Protein AF-A0A8T3RP40-F1 (afdb_monomer)

Solvent-accessible surface area (backbone atoms only — not comparable to full-atom values): 5300 Å² total; per-residue (Å²): 133,87,80,91,82,85,80,81,88,80,79,87,80,80,85,67,82,77,74,79,83,68,92,70,82,66,75,72,71,86,75,69,59,72,42,54,15,77,73,82,61,48,78,40,46,52,88,76,33,47,74,44,82,55,101,88,50,80,42,3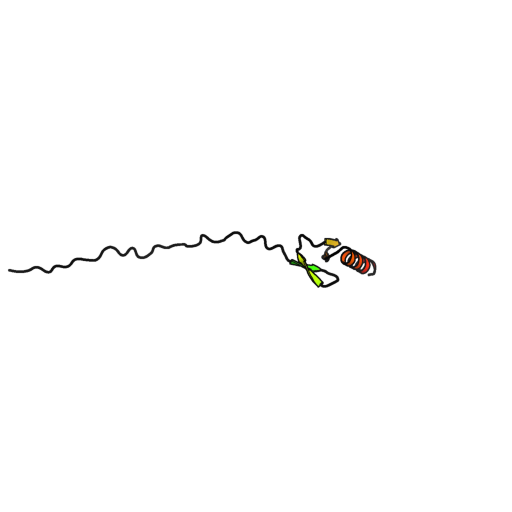6,17,82,44,72,70,44,42,54,50,52,54,53,59,63,76,73,112

pLDDT: mean 72.46, std 15.09, range [44.81, 92.25]

Sequence (77 aa):
MDGRRQGADTAPDEKGSSQVDVRQKQGRPAETPKVSCGVCNRELDELEAMKSEAQDEVTFFCDLECFGKGEHARSSR

Mean predicted aligned error: 16.07 Å

Radius of gyration: 33.3 Å; Cα contacts (8 Å, |Δi|>4): 69; chains: 1; bounding box: 85×30×81 Å

Nearest PDB structures (foldseek):
  4v8p-assembly2_CT  TM=8.292E-01  e=1.270E-01  Tetrahymena thermophila
  7oyd-assembly1_W  TM=8.553E-01  e=4.206E-01  Oryctolagus cuniculus
  1zbd-assembly1_B  TM=6.587E-01  e=6.699E-01  Rattus norvegicus
  5opt-assembly1_T  TM=5.349E-01  e=1.219E+00  Trypanosoma cruzi strain CL Brener
  2zet-assembly2_D  TM=4.977E-01  e=4.312E+00  Mus musculus

Secondary structure (DSSP, 8-state):
-------------------------------PPEEE-TTT--EEETTTSEEEEETTEEEEESSHHHHHHHHHHHHT-

Structure (mmCIF, N/CA/C/O backbone):
data_AF-A0A8T3RP40-F1
#
_entry.id   AF-A0A8T3RP40-F1
#
loop_
_atom_site.group_PDB
_atom_site.id
_atom_site.type_symbol
_atom_site.label_atom_id
_atom_site.label_alt_id
_atom_site.label_comp_id
_atom_site.label_asym_id
_atom_site.label_entity_id
_atom_site.label_seq_id
_atom_site.pdbx_PDB_ins_code
_atom_site.Cartn_x
_atom_site.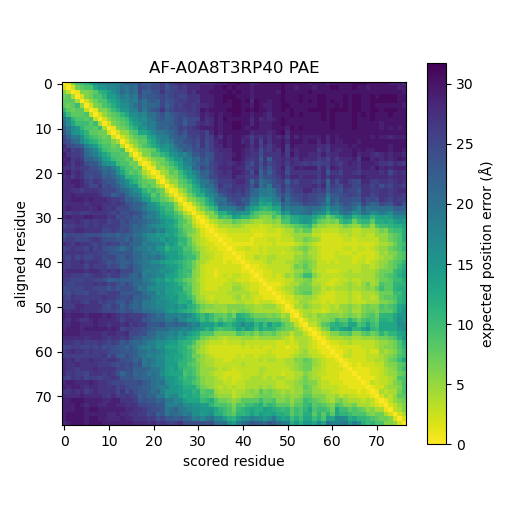Cartn_y
_atom_site.Cartn_z
_atom_site.occupancy
_atom_site.B_iso_or_equiv
_atom_site.auth_seq_id
_atom_site.auth_comp_id
_atom_site.auth_asym_id
_atom_site.auth_atom_id
_atom_site.pdbx_PDB_model_num
ATOM 1 N N .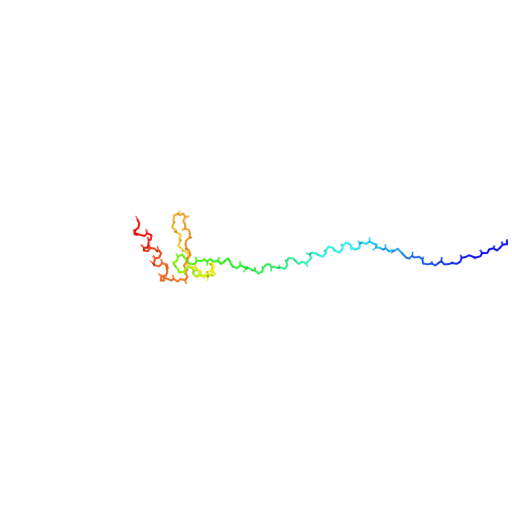 MET A 1 1 ? -73.523 -16.874 57.004 1.00 44.81 1 MET A N 1
ATOM 2 C CA . MET A 1 1 ? -72.612 -17.863 57.600 1.00 44.81 1 MET A CA 1
ATOM 3 C C . MET A 1 1 ? -71.505 -18.089 56.594 1.00 44.81 1 MET A C 1
ATOM 5 O O . MET A 1 1 ? -71.815 -18.536 55.502 1.00 44.81 1 MET A O 1
ATOM 9 N N . ASP A 1 2 ? -70.318 -17.587 56.946 1.00 47.62 2 ASP A N 1
ATOM 10 C CA . ASP A 1 2 ? -68.975 -18.125 56.665 1.00 47.62 2 ASP A CA 1
ATOM 11 C C . ASP A 1 2 ? -68.605 -18.455 55.196 1.00 47.62 2 ASP A C 1
ATOM 13 O O . ASP A 1 2 ? -69.301 -19.169 54.499 1.00 47.62 2 ASP A O 1
ATOM 17 N N . GLY A 1 3 ? -67.477 -18.019 54.639 1.00 51.44 3 GLY A N 1
ATOM 18 C CA . GLY A 1 3 ? -66.274 -17.542 55.289 1.00 51.44 3 GLY A CA 1
ATOM 19 C C . GLY A 1 3 ? -65.199 -17.090 54.297 1.00 51.44 3 GLY A C 1
ATOM 20 O O . GLY A 1 3 ? -65.323 -17.200 53.079 1.00 51.44 3 GLY A O 1
ATOM 21 N N . ARG A 1 4 ? -64.134 -16.551 54.896 1.00 58.78 4 ARG A N 1
ATOM 22 C CA . ARG A 1 4 ? -62.857 -16.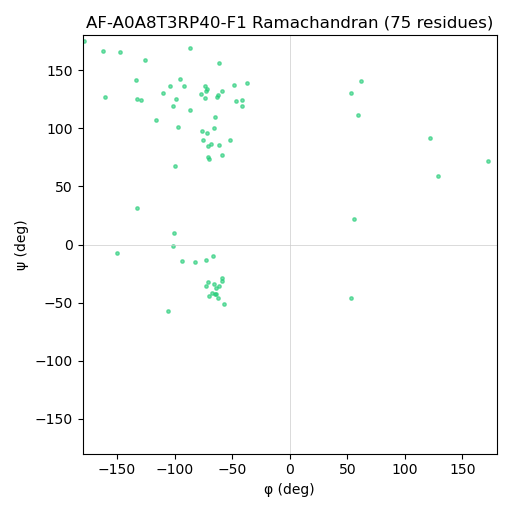142 54.300 1.00 58.78 4 ARG A CA 1
ATOM 23 C C . ARG A 1 4 ? -62.369 -17.076 53.192 1.00 58.78 4 ARG A C 1
ATOM 25 O O . ARG A 1 4 ? -62.208 -18.272 53.421 1.00 58.78 4 ARG A O 1
ATOM 32 N N . ARG A 1 5 ? -61.835 -16.473 52.129 1.00 59.03 5 ARG A N 1
ATOM 33 C CA . ARG A 1 5 ? -60.624 -16.996 51.493 1.00 59.03 5 ARG A CA 1
ATOM 34 C C . ARG A 1 5 ? -59.632 -15.857 51.252 1.00 59.03 5 ARG A C 1
ATOM 36 O O . ARG A 1 5 ? -59.989 -14.803 50.745 1.00 59.03 5 ARG A O 1
ATOM 43 N N . GLN A 1 6 ? -58.435 -16.078 51.781 1.00 58.41 6 GLN A N 1
ATOM 44 C CA . GLN A 1 6 ? -57.264 -15.203 51.791 1.00 58.41 6 GLN A CA 1
ATOM 45 C C . GLN A 1 6 ? -56.435 -15.406 50.513 1.00 58.41 6 GLN A C 1
ATOM 47 O O . GLN A 1 6 ? -56.625 -16.408 49.823 1.00 58.41 6 GLN A O 1
ATOM 52 N N . GLY A 1 7 ? -55.468 -14.512 50.297 1.00 49.09 7 GLY A N 1
ATOM 53 C CA . GLY A 1 7 ? -54.397 -14.607 49.295 1.00 49.09 7 GLY A CA 1
ATOM 54 C C . GLY A 1 7 ? -54.465 -13.393 48.372 1.00 49.09 7 GLY A C 1
ATOM 55 O O . GLY A 1 7 ? -55.385 -13.319 47.570 1.00 49.09 7 GLY A O 1
ATOM 56 N N . ALA A 1 8 ? -53.759 -12.289 48.633 1.00 53.16 8 ALA A N 1
ATOM 57 C CA . ALA A 1 8 ? -52.304 -12.107 48.537 1.00 53.16 8 ALA A CA 1
ATOM 58 C C . ALA A 1 8 ? -51.785 -12.314 47.103 1.00 53.16 8 ALA A C 1
ATOM 60 O O . ALA A 1 8 ? -52.267 -13.191 46.401 1.00 53.16 8 ALA A O 1
ATOM 61 N N . ASP A 1 9 ? -50.826 -11.457 46.730 1.00 49.50 9 ASP A N 1
ATOM 62 C CA . ASP A 1 9 ? -49.957 -11.529 45.549 1.00 49.50 9 ASP A CA 1
ATOM 63 C C . ASP A 1 9 ? -50.670 -11.538 44.180 1.00 49.50 9 ASP A C 1
ATOM 65 O O . ASP A 1 9 ? -51.327 -12.472 43.753 1.00 49.50 9 ASP A O 1
ATOM 69 N N . THR A 1 10 ? -50.547 -10.487 43.375 1.00 56.94 10 THR A N 1
ATOM 70 C CA . THR A 1 10 ? -49.356 -10.340 42.532 1.00 56.94 10 THR A CA 1
ATOM 71 C C . THR A 1 10 ? -49.215 -8.877 42.103 1.00 56.94 10 THR A C 1
ATOM 73 O O . THR A 1 10 ? -50.156 -8.263 41.600 1.00 56.94 10 THR A O 1
ATOM 76 N N . ALA A 1 11 ? -48.032 -8.319 42.359 1.00 59.97 11 ALA A N 1
ATOM 77 C CA . ALA A 1 11 ? -47.588 -7.000 41.925 1.00 59.97 11 ALA A CA 1
ATOM 78 C C . ALA A 1 11 ? -47.547 -6.893 40.383 1.00 59.97 11 ALA A C 1
ATOM 80 O O . ALA A 1 11 ? -47.431 -7.919 39.711 1.00 59.97 11 ALA A O 1
ATOM 81 N N . PRO A 1 12 ? -47.635 -5.677 39.811 1.00 55.56 12 PRO A N 1
ATOM 82 C CA . PRO A 1 12 ? -47.591 -5.478 38.366 1.00 55.56 12 PRO A CA 1
ATOM 83 C C . PRO A 1 12 ? -46.221 -5.898 37.825 1.00 55.56 12 PRO A C 1
ATOM 85 O O . PRO A 1 12 ? -45.221 -5.232 38.085 1.00 55.56 12 PRO A O 1
ATOM 88 N N . ASP A 1 13 ? -46.168 -7.002 37.079 1.00 55.25 13 ASP A N 1
ATOM 89 C CA . ASP A 1 13 ? -44.982 -7.329 36.293 1.00 55.25 13 ASP A CA 1
ATOM 90 C C . ASP A 1 13 ? -44.939 -6.354 35.113 1.00 55.25 13 ASP A C 1
ATOM 92 O O . ASP A 1 13 ? -45.648 -6.504 34.113 1.00 55.25 13 ASP A O 1
ATOM 96 N N . GLU A 1 14 ? -44.162 -5.286 35.301 1.00 61.88 14 GLU A N 1
ATOM 97 C CA . GLU A 1 14 ? -43.724 -4.337 34.284 1.00 61.88 14 GLU A CA 1
ATOM 98 C C . GLU A 1 14 ? -42.944 -5.079 33.195 1.00 61.88 14 GLU A C 1
ATOM 100 O O . GLU A 1 14 ? -41.712 -5.074 33.114 1.00 61.88 14 GLU A O 1
ATOM 105 N N . LYS A 1 15 ? -43.692 -5.760 32.328 1.00 59.84 15 LYS A N 1
ATOM 106 C CA . LYS A 1 15 ? -43.143 -6.457 31.183 1.00 59.84 15 LYS A CA 1
ATOM 107 C C . LYS A 1 15 ? -42.785 -5.439 30.114 1.00 59.84 15 LYS A C 1
ATOM 109 O O . LYS A 1 15 ? -43.606 -5.055 29.284 1.00 59.84 15 LYS A O 1
ATOM 114 N N . GLY A 1 16 ? -41.510 -5.089 30.091 1.00 50.97 16 GLY A N 1
ATOM 115 C CA . GLY A 1 16 ? -40.886 -4.524 28.905 1.00 50.97 16 GLY A CA 1
ATOM 116 C C . GLY A 1 16 ? -40.143 -3.240 29.179 1.00 50.97 16 GLY A C 1
ATOM 117 O O . GLY A 1 16 ? -40.391 -2.232 28.524 1.00 50.97 16 GLY A O 1
ATOM 118 N N . SER A 1 17 ? -39.157 -3.314 30.072 1.00 57.16 17 SER A N 1
ATOM 119 C CA . SER A 1 17 ? -37.927 -2.551 29.898 1.00 57.16 17 SER A CA 1
ATOM 120 C C . SER A 1 17 ? -37.402 -2.857 28.491 1.00 57.16 17 SER A C 1
ATOM 122 O O . SER A 1 17 ? -36.714 -3.851 28.260 1.00 57.16 17 SER A O 1
ATOM 124 N N . SER A 1 18 ? -37.831 -2.053 27.514 1.00 57.94 18 SER A N 1
ATOM 125 C CA . SER A 1 18 ? -37.240 -1.995 26.185 1.00 57.94 18 SER A CA 1
ATOM 126 C C . SER A 1 18 ? -35.887 -1.330 26.381 1.00 57.94 18 SER A C 1
ATOM 128 O O . SER A 1 18 ? -35.705 -0.129 26.181 1.00 57.94 18 SER A O 1
ATOM 130 N N . GLN A 1 19 ? -34.962 -2.114 26.928 1.00 60.59 19 GLN A N 1
ATOM 131 C CA . GLN A 1 19 ? -33.570 -1.762 27.067 1.00 60.59 19 GLN A CA 1
ATOM 132 C C . GLN A 1 19 ? -33.031 -1.732 25.641 1.00 60.59 19 GLN A C 1
ATOM 134 O O . GLN A 1 19 ? -32.579 -2.734 25.091 1.00 60.59 19 GLN A O 1
ATOM 139 N N . VAL A 1 20 ? -33.180 -0.576 24.998 1.00 63.62 20 VAL A N 1
ATOM 140 C CA . VAL A 1 20 ? -32.490 -0.250 23.756 1.00 63.62 20 VAL A CA 1
ATOM 141 C C . VAL A 1 20 ? -31.020 -0.054 24.106 1.00 63.62 20 VAL A C 1
ATOM 143 O O . VAL A 1 20 ? -30.498 1.055 24.196 1.00 63.62 20 VAL A O 1
ATOM 146 N N . ASP A 1 21 ? -30.349 -1.170 24.371 1.00 62.25 21 ASP A N 1
ATOM 147 C CA . ASP A 1 21 ? -28.907 -1.225 24.504 1.00 62.25 21 ASP A CA 1
ATOM 148 C C . ASP A 1 21 ? -28.312 -1.036 23.105 1.00 62.25 21 ASP A C 1
ATOM 150 O O . ASP A 1 21 ? -28.092 -1.967 22.335 1.00 62.25 21 ASP A O 1
ATOM 154 N N . VAL A 1 22 ? -28.155 0.227 22.710 1.00 59.88 22 VAL A N 1
ATOM 155 C CA . VAL A 1 22 ? -27.307 0.596 21.573 1.00 59.88 22 VAL A CA 1
ATOM 156 C C . VAL A 1 22 ? -26.394 1.767 21.927 1.00 59.88 22 VAL A C 1
ATOM 158 O O . VAL A 1 22 ? -25.956 2.541 21.079 1.00 59.88 22 VAL A O 1
ATOM 161 N N . ARG A 1 23 ? -25.988 1.869 23.198 1.00 65.81 23 ARG A N 1
ATOM 162 C CA . ARG A 1 23 ? -24.676 2.461 23.478 1.00 65.81 23 ARG A CA 1
ATOM 163 C C . ARG A 1 23 ? -23.650 1.404 23.111 1.00 65.81 23 ARG A C 1
ATOM 165 O O . ARG A 1 23 ? -23.314 0.590 23.952 1.00 65.81 23 ARG A O 1
ATOM 172 N N . GLN A 1 24 ? -23.207 1.413 21.855 1.00 59.12 24 GLN A N 1
ATOM 173 C CA . GLN A 1 24 ? -21.873 0.988 21.407 1.00 59.12 24 GLN A CA 1
ATOM 174 C C . GLN A 1 24 ? -21.828 0.962 19.876 1.00 59.12 24 GLN A C 1
ATOM 176 O O . GLN A 1 24 ? -21.720 -0.078 19.239 1.00 59.12 24 GLN A O 1
ATOM 181 N N . LYS A 1 25 ? -21.817 2.140 19.254 1.00 60.72 25 LYS A N 1
ATOM 182 C CA . LYS A 1 25 ? -20.900 2.311 18.120 1.00 60.72 25 LYS A CA 1
ATOM 183 C C . LYS A 1 25 ? -19.698 3.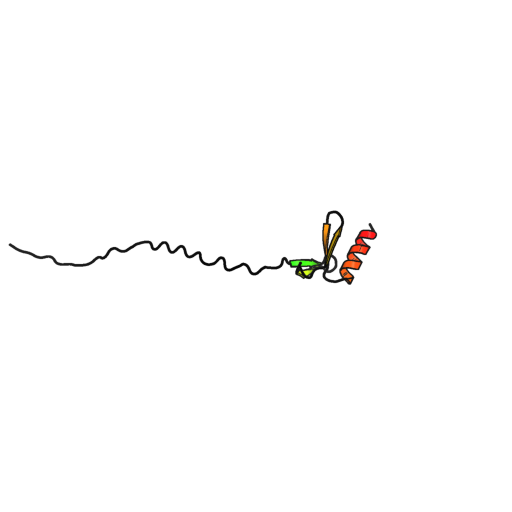053 18.662 1.00 60.72 25 LYS A C 1
ATOM 185 O O . LYS A 1 25 ? -19.501 4.241 18.438 1.00 60.72 25 LYS A O 1
ATOM 190 N N . GLN A 1 26 ? -18.998 2.317 19.526 1.00 56.53 26 GLN A N 1
ATOM 191 C CA . GLN A 1 26 ? -17.636 2.584 19.942 1.00 56.53 26 GLN A CA 1
ATOM 192 C C . GLN A 1 26 ? -16.886 3.002 18.682 1.00 56.53 26 GLN A C 1
ATOM 194 O O . GLN A 1 26 ? -17.009 2.324 17.658 1.00 56.53 26 GLN A O 1
ATOM 199 N N . GLY A 1 27 ? -16.273 4.187 18.747 1.00 53.09 27 GLY A N 1
ATOM 200 C CA . GLY A 1 27 ? -15.608 4.820 17.622 1.00 53.09 27 GLY A CA 1
ATOM 201 C C . GLY A 1 27 ? -14.838 3.764 16.861 1.00 53.09 27 GLY A C 1
ATOM 202 O O . GLY A 1 27 ? -14.001 3.076 17.446 1.00 53.09 27 GLY A O 1
ATOM 203 N N . ARG A 1 28 ? -15.198 3.591 15.584 1.00 60.88 28 ARG A N 1
ATOM 204 C CA . ARG A 1 28 ? -14.386 2.801 14.670 1.00 60.88 28 ARG A CA 1
ATOM 205 C C . ARG A 1 28 ? -12.960 3.294 14.915 1.00 60.88 28 ARG A C 1
ATOM 207 O O . ARG A 1 28 ? -12.766 4.515 14.825 1.00 60.88 28 ARG A O 1
ATOM 214 N N . PRO A 1 29 ? -11.990 2.432 15.276 1.00 61.91 29 PRO A N 1
ATOM 215 C CA . PRO A 1 29 ? -10.611 2.843 15.086 1.00 61.91 29 PRO A CA 1
ATOM 216 C C . PRO A 1 29 ? -10.555 3.379 13.656 1.00 61.91 29 PRO A C 1
ATOM 218 O O . PRO A 1 29 ? -11.256 2.852 12.786 1.00 61.91 29 PRO A O 1
ATOM 221 N N . ALA A 1 30 ? -9.869 4.496 13.434 1.00 66.31 30 ALA A N 1
ATOM 222 C CA . ALA A 1 30 ? -9.629 4.958 12.079 1.00 66.31 30 ALA A CA 1
ATOM 223 C C . ALA A 1 30 ? -8.807 3.853 11.406 1.00 66.31 30 ALA A C 1
ATOM 225 O O . ALA A 1 30 ? -7.588 3.836 11.514 1.00 66.31 30 ALA A O 1
ATOM 226 N N . GLU A 1 31 ? -9.490 2.845 10.862 1.00 73.00 31 GLU A N 1
ATOM 227 C CA . GLU A 1 31 ? -8.905 1.779 10.080 1.00 73.00 31 GLU A CA 1
ATOM 228 C C . GLU A 1 31 ? -8.397 2.498 8.853 1.00 73.00 31 GLU A C 1
ATOM 230 O O . GLU A 1 31 ? -9.164 2.935 7.991 1.00 73.00 31 GLU A O 1
ATOM 235 N N . THR A 1 32 ? -7.103 2.750 8.871 1.00 77.81 32 THR A N 1
ATOM 236 C CA . THR A 1 32 ? -6.421 3.370 7.768 1.00 77.81 32 THR A CA 1
ATOM 237 C C . THR A 1 32 ? -6.547 2.419 6.582 1.00 77.81 32 THR A C 1
ATOM 239 O O . THR A 1 32 ? -6.315 1.210 6.724 1.00 77.81 32 THR A O 1
ATOM 242 N N . PRO A 1 33 ? -7.032 2.905 5.427 1.00 86.19 33 PRO A N 1
ATOM 243 C CA . PRO A 1 33 ? -7.187 2.044 4.273 1.00 86.19 33 PRO A CA 1
ATOM 244 C C . PRO A 1 33 ? -5.819 1.460 3.927 1.00 86.19 33 PRO A C 1
ATOM 246 O O . PRO A 1 33 ? -4.812 2.166 3.886 1.00 86.19 33 PRO A O 1
ATOM 249 N N . LYS A 1 34 ? -5.781 0.146 3.726 1.00 90.75 34 LYS A N 1
ATOM 250 C CA . LYS A 1 34 ? -4.578 -0.536 3.269 1.00 90.75 34 LYS A CA 1
ATOM 251 C C . LYS A 1 34 ? -4.596 -0.624 1.757 1.00 90.75 34 LYS A C 1
ATOM 253 O O . LYS A 1 34 ? -5.617 -0.961 1.161 1.00 90.75 34 LYS A O 1
ATOM 258 N N . VAL A 1 35 ? -3.453 -0.356 1.155 1.00 90.75 35 VAL A N 1
ATOM 259 C CA . VAL A 1 35 ? -3.244 -0.359 -0.290 1.00 90.75 35 VAL A CA 1
ATOM 260 C C . VAL A 1 35 ? -2.087 -1.277 -0.641 1.00 90.75 35 VAL A C 1
ATOM 262 O O . VAL A 1 35 ? -1.238 -1.588 0.193 1.00 90.75 35 VAL A O 1
ATOM 265 N N . SER A 1 36 ? -2.047 -1.731 -1.886 1.00 92.19 36 SER A N 1
ATOM 266 C CA . SER A 1 36 ? -0.973 -2.570 -2.409 1.00 92.19 36 SER A CA 1
ATOM 267 C C . SER A 1 36 ? -0.042 -1.762 -3.303 1.00 92.19 36 SER A C 1
ATOM 269 O O . SER A 1 36 ? -0.500 -1.020 -4.172 1.00 92.19 36 SER A O 1
ATOM 271 N N . CYS A 1 37 ? 1.266 -1.951 -3.141 1.00 90.50 37 CYS A N 1
ATOM 272 C CA . CYS A 1 37 ? 2.261 -1.343 -4.017 1.00 90.50 37 CYS A CA 1
ATOM 273 C C . CYS A 1 37 ? 2.106 -1.837 -5.468 1.00 90.50 37 CYS A C 1
ATOM 275 O O . CYS A 1 37 ? 2.147 -3.041 -5.712 1.00 90.50 37 CYS A O 1
ATOM 277 N N . GLY A 1 38 ? 2.031 -0.930 -6.443 1.00 87.00 38 GLY A N 1
ATOM 278 C CA . GLY A 1 38 ? 1.884 -1.267 -7.866 1.00 87.00 38 GLY A CA 1
ATOM 279 C C . GLY A 1 38 ? 3.085 -1.988 -8.497 1.00 87.00 38 GLY A C 1
ATOM 280 O O . GLY A 1 38 ? 2.978 -2.485 -9.613 1.00 87.00 38 GLY A O 1
ATOM 281 N N . VAL A 1 39 ? 4.225 -2.068 -7.799 1.00 89.62 39 VAL A N 1
ATOM 282 C CA . VAL A 1 39 ? 5.446 -2.742 -8.284 1.00 89.62 39 VAL A CA 1
ATOM 283 C C . VAL A 1 39 ? 5.670 -4.076 -7.585 1.00 89.62 39 VAL A C 1
ATOM 285 O O . VAL A 1 39 ? 5.766 -5.113 -8.235 1.00 89.62 39 VAL A O 1
ATOM 288 N N . CYS A 1 40 ? 5.761 -4.068 -6.254 1.00 90.06 40 CYS A N 1
ATOM 289 C CA . CYS A 1 40 ? 6.083 -5.264 -5.471 1.00 90.06 40 CYS A CA 1
ATOM 290 C C . CYS A 1 40 ? 4.858 -5.925 -4.820 1.00 90.06 40 CYS A C 1
ATOM 292 O O . CYS A 1 40 ? 5.017 -6.943 -4.154 1.00 90.06 40 CYS A O 1
ATOM 294 N N . ASN A 1 41 ? 3.651 -5.367 -4.996 1.00 90.00 41 ASN A N 1
ATOM 295 C CA . ASN A 1 41 ? 2.390 -5.867 -4.427 1.00 90.00 41 ASN A CA 1
ATOM 296 C C . ASN A 1 41 ? 2.398 -6.014 -2.896 1.00 90.00 41 ASN A C 1
ATOM 298 O O . ASN A 1 41 ? 1.607 -6.757 -2.321 1.00 90.00 41 ASN A O 1
ATOM 302 N N . ARG A 1 42 ? 3.288 -5.288 -2.214 1.00 91.12 42 ARG A N 1
ATOM 303 C CA . ARG A 1 42 ? 3.330 -5.238 -0.755 1.00 91.12 42 ARG A CA 1
ATOM 304 C C . ARG A 1 42 ? 2.140 -4.449 -0.227 1.00 91.12 42 ARG A C 1
ATOM 306 O O . ARG A 1 42 ? 1.871 -3.364 -0.730 1.00 91.12 42 ARG A O 1
ATOM 313 N N . GLU A 1 43 ? 1.471 -4.980 0.789 1.00 91.62 43 GLU A N 1
ATOM 314 C CA . GLU A 1 43 ? 0.398 -4.286 1.498 1.00 91.62 43 GLU A CA 1
ATOM 315 C C . GLU A 1 43 ? 1.003 -3.253 2.460 1.00 91.62 43 GLU A C 1
ATOM 317 O O . GLU A 1 43 ? 1.918 -3.567 3.229 1.00 91.62 43 GLU A O 1
ATOM 322 N N . LEU A 1 44 ? 0.520 -2.018 2.388 1.00 90.81 44 LEU A N 1
ATOM 323 C CA . LEU A 1 44 ? 0.949 -0.914 3.230 1.00 90.81 44 LEU A CA 1
ATOM 324 C C . LEU A 1 44 ? -0.200 0.046 3.514 1.00 90.81 44 LEU A C 1
ATOM 326 O O . LEU A 1 44 ? -1.251 0.006 2.880 1.00 90.81 44 LEU A O 1
ATOM 330 N N . ASP A 1 45 ? 0.019 0.905 4.493 1.00 90.12 45 ASP A N 1
ATOM 331 C CA . ASP A 1 45 ? -0.949 1.903 4.906 1.00 90.12 45 ASP A CA 1
ATOM 332 C C . ASP A 1 45 ? -1.045 3.021 3.862 1.00 90.12 45 ASP A C 1
ATOM 334 O O . ASP A 1 45 ? -0.018 3.537 3.425 1.00 90.12 45 ASP A O 1
ATOM 338 N N . GLU A 1 46 ? -2.253 3.414 3.451 1.00 87.06 46 GLU A N 1
ATOM 339 C CA . GLU A 1 46 ? -2.437 4.454 2.428 1.00 87.06 46 GLU A CA 1
ATOM 340 C C . GLU A 1 46 ? -1.809 5.799 2.830 1.00 87.06 46 GLU A C 1
ATOM 342 O O . GLU A 1 46 ? -1.391 6.569 1.966 1.00 87.06 46 GLU A O 1
ATOM 347 N N . LEU A 1 47 ? -1.729 6.078 4.135 1.00 83.56 47 LEU A N 1
ATOM 348 C CA . LEU A 1 47 ? -1.113 7.289 4.685 1.00 83.56 47 LEU A CA 1
ATOM 349 C C . LEU A 1 47 ? 0.413 7.298 4.549 1.00 83.56 47 LEU A C 1
ATOM 351 O O . LEU A 1 47 ? 0.998 8.361 4.364 1.00 83.56 47 LEU A O 1
ATOM 355 N N . GLU A 1 48 ? 1.036 6.123 4.619 1.00 85.69 48 GLU A N 1
ATOM 356 C CA . GLU A 1 48 ? 2.488 5.946 4.496 1.00 85.69 48 GLU A CA 1
ATOM 357 C C . GLU A 1 48 ? 2.903 5.639 3.046 1.00 85.69 48 GLU A C 1
ATOM 359 O O . GLU A 1 48 ? 4.082 5.707 2.694 1.00 85.69 48 GLU A O 1
ATOM 364 N N . ALA A 1 49 ? 1.941 5.285 2.191 1.00 87.38 49 ALA A N 1
ATOM 365 C CA . ALA A 1 49 ? 2.166 4.993 0.787 1.00 87.38 49 ALA A CA 1
ATOM 366 C C . ALA A 1 49 ? 2.438 6.264 -0.022 1.00 87.38 49 ALA A C 1
ATOM 368 O O . ALA A 1 49 ? 1.712 7.256 0.056 1.00 87.38 49 ALA A O 1
ATOM 369 N N . MET A 1 50 ? 3.436 6.201 -0.904 1.00 87.94 50 MET A N 1
ATOM 370 C CA . MET A 1 50 ? 3.627 7.232 -1.920 1.00 87.94 50 MET A CA 1
ATOM 371 C C . MET A 1 50 ? 2.553 7.081 -2.997 1.00 87.94 50 MET A C 1
ATOM 373 O O . MET A 1 50 ? 2.402 6.001 -3.570 1.00 87.94 50 MET A O 1
ATOM 377 N N . LYS A 1 51 ? 1.816 8.158 -3.283 1.00 85.00 51 LYS A N 1
ATOM 378 C CA . LYS A 1 51 ? 0.796 8.197 -4.340 1.00 85.00 51 LYS A CA 1
ATOM 379 C C . LYS A 1 51 ? 1.381 8.850 -5.591 1.00 85.00 51 LYS A C 1
ATOM 381 O O . LYS A 1 51 ? 1.886 9.968 -5.508 1.00 85.00 51 LYS A O 1
ATOM 386 N N . SER A 1 52 ? 1.307 8.167 -6.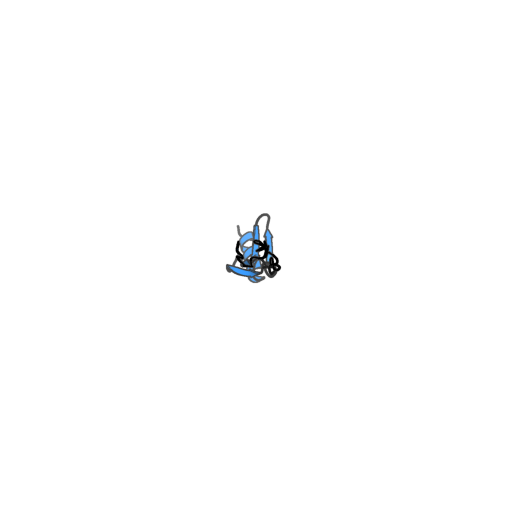734 1.00 82.12 52 SER A N 1
ATOM 387 C CA . SER A 1 52 ? 1.479 8.799 -8.050 1.00 82.12 52 SER A CA 1
ATOM 388 C C . SER A 1 52 ? 0.107 9.010 -8.674 1.00 82.12 52 SER A C 1
ATOM 390 O O . SER A 1 52 ? -0.628 8.046 -8.904 1.00 82.12 52 SER A O 1
ATOM 392 N N . GLU A 1 53 ? -0.227 10.269 -8.935 1.00 77.62 53 GLU A N 1
ATOM 393 C CA . GLU A 1 53 ? -1.436 10.671 -9.647 1.00 77.62 53 GLU A CA 1
ATOM 394 C C . GLU A 1 53 ? -1.053 10.904 -11.111 1.00 77.62 53 GLU A C 1
ATOM 396 O O . GLU A 1 53 ? -0.491 11.948 -11.447 1.00 77.62 53 GLU A O 1
ATOM 401 N N . ALA A 1 54 ? -1.337 9.944 -11.997 1.00 69.44 54 ALA A N 1
ATOM 402 C CA . ALA A 1 54 ? -1.184 10.170 -13.433 1.00 69.44 54 ALA A CA 1
ATOM 403 C C . ALA A 1 54 ? -2.539 10.078 -14.123 1.00 69.44 54 ALA A C 1
ATOM 405 O O . ALA A 1 54 ? -3.063 8.982 -14.301 1.00 69.44 54 ALA A O 1
ATOM 406 N N . GLN A 1 55 ? -3.040 11.249 -14.524 1.00 59.88 55 GLN A N 1
ATOM 407 C CA . GLN A 1 55 ? -4.178 11.547 -15.407 1.00 59.88 55 GLN A CA 1
ATOM 408 C C . GLN A 1 55 ? -5.543 10.902 -15.085 1.00 59.88 55 GLN A C 1
ATOM 410 O O . GLN A 1 55 ? -6.532 11.624 -15.104 1.00 59.88 55 GLN A O 1
ATOM 415 N N . ASP A 1 56 ? -5.606 9.606 -14.782 1.00 70.62 56 ASP A N 1
ATOM 416 C CA . ASP A 1 56 ? -6.823 8.854 -14.440 1.00 70.62 56 ASP A CA 1
ATOM 417 C C . ASP A 1 56 ? -6.576 7.675 -13.466 1.00 70.62 56 ASP A C 1
ATOM 419 O O . ASP A 1 56 ? -7.522 7.070 -12.973 1.00 70.62 56 ASP A O 1
ATOM 423 N N . GLU A 1 57 ? -5.319 7.336 -13.140 1.00 76.88 57 GLU A N 1
ATOM 424 C CA . GLU A 1 57 ? -5.002 6.188 -12.278 1.00 76.88 57 GLU A CA 1
ATOM 425 C C . GLU A 1 57 ? -4.064 6.566 -11.126 1.00 76.88 57 GLU A C 1
ATOM 427 O O . GLU A 1 57 ? -2.934 7.028 -11.334 1.00 76.88 57 GLU A O 1
ATOM 432 N N . VAL A 1 58 ? -4.532 6.275 -9.908 1.00 83.75 58 VAL A N 1
ATOM 433 C CA . VAL A 1 58 ? -3.771 6.393 -8.661 1.00 83.75 58 VAL A CA 1
ATOM 434 C C . VAL A 1 58 ? -2.994 5.109 -8.427 1.00 83.75 58 VAL A C 1
ATOM 436 O O . VAL A 1 58 ? -3.577 4.045 -8.213 1.00 83.75 58 VAL A O 1
ATOM 439 N N . THR A 1 59 ? -1.667 5.201 -8.436 1.00 87.12 59 THR A N 1
ATOM 440 C CA . THR A 1 59 ? -0.799 4.068 -8.098 1.00 87.12 59 THR A CA 1
ATOM 441 C C . THR A 1 59 ? -0.109 4.322 -6.765 1.00 87.12 59 THR A C 1
ATOM 443 O O . THR A 1 59 ? 0.485 5.380 -6.552 1.00 87.12 59 THR A O 1
ATOM 446 N N . PHE A 1 60 ? -0.175 3.336 -5.873 1.00 91.06 60 PHE A N 1
ATOM 447 C CA . PHE A 1 60 ? 0.473 3.377 -4.566 1.00 91.06 60 PHE A CA 1
ATOM 448 C C . PHE A 1 60 ? 1.831 2.684 -4.621 1.00 91.06 60 PHE A C 1
ATOM 450 O O . PHE A 1 60 ? 1.979 1.647 -5.270 1.00 91.06 60 PHE A O 1
ATOM 457 N N . PHE A 1 61 ? 2.818 3.223 -3.910 1.00 91.00 61 PHE A N 1
ATOM 458 C CA . PHE A 1 61 ? 4.163 2.662 -3.825 1.00 91.00 61 PHE A CA 1
ATOM 459 C C . PHE A 1 61 ? 4.640 2.623 -2.379 1.00 91.00 61 PHE A C 1
ATOM 461 O O . PHE A 1 61 ? 4.387 3.543 -1.604 1.00 91.00 61 PHE A O 1
ATOM 468 N N . CYS A 1 62 ? 5.353 1.555 -2.023 1.00 92.25 62 CYS A N 1
ATOM 469 C CA . CYS A 1 62 ? 5.888 1.380 -0.675 1.00 92.25 62 CYS A CA 1
ATOM 470 C C . CYS A 1 62 ? 7.206 2.103 -0.408 1.00 92.25 62 CYS A C 1
ATOM 472 O O . CYS A 1 62 ? 7.585 2.251 0.749 1.00 92.25 62 CYS A O 1
ATOM 474 N N . ASP A 1 63 ? 7.896 2.543 -1.457 1.00 90.94 63 ASP A N 1
ATOM 475 C CA . ASP A 1 63 ? 9.179 3.229 -1.371 1.00 90.94 63 ASP A CA 1
ATOM 476 C C . ASP A 1 63 ? 9.493 3.980 -2.676 1.00 90.94 63 ASP A C 1
ATOM 478 O O . ASP A 1 63 ? 8.866 3.764 -3.719 1.00 90.94 63 ASP A O 1
ATOM 482 N N . LEU A 1 64 ? 10.496 4.864 -2.602 1.00 88.38 64 LEU A N 1
ATOM 483 C CA . LEU A 1 64 ? 11.017 5.654 -3.727 1.00 88.38 64 LEU A CA 1
ATOM 484 C C . LEU A 1 64 ? 11.527 4.782 -4.879 1.00 88.38 64 LEU A C 1
ATOM 486 O O . LEU A 1 64 ? 11.453 5.187 -6.038 1.00 88.38 64 LEU A O 1
ATOM 490 N N . GLU A 1 65 ? 12.048 3.593 -4.575 1.00 89.56 65 GLU A N 1
ATOM 491 C CA . GLU A 1 65 ? 12.585 2.683 -5.584 1.00 89.56 65 GLU A CA 1
ATOM 492 C C . GLU A 1 65 ? 11.453 2.096 -6.440 1.00 89.56 65 GLU A C 1
ATOM 494 O O . GLU A 1 65 ? 11.526 2.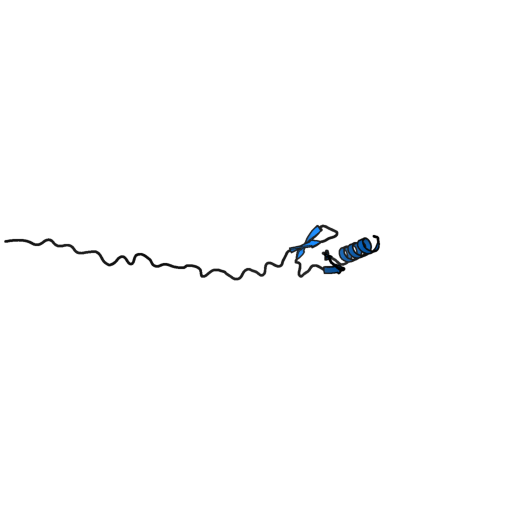096 -7.673 1.00 89.56 65 GLU A O 1
ATOM 499 N N . CYS A 1 66 ? 10.361 1.672 -5.793 1.00 88.75 66 CYS A N 1
ATOM 500 C CA . CYS A 1 66 ? 9.134 1.261 -6.465 1.00 88.75 66 CYS A CA 1
ATOM 501 C C . CYS A 1 66 ? 8.482 2.426 -7.220 1.00 88.75 66 CYS A C 1
ATOM 503 O O . CYS A 1 66 ? 8.080 2.242 -8.367 1.00 88.75 66 CYS A O 1
ATOM 505 N N . PHE A 1 67 ? 8.424 3.623 -6.629 1.00 85.88 67 PHE A N 1
ATOM 506 C CA . PHE A 1 67 ? 7.892 4.813 -7.300 1.00 85.88 67 PHE A CA 1
ATOM 507 C C . PHE A 1 67 ? 8.649 5.103 -8.605 1.00 85.88 67 PHE A C 1
ATOM 509 O O . PHE A 1 67 ? 8.051 5.171 -9.677 1.00 85.88 67 PHE A O 1
ATOM 516 N N . GLY A 1 68 ? 9.984 5.159 -8.550 1.00 86.75 68 GLY A N 1
ATOM 517 C CA . GLY A 1 68 ? 10.820 5.401 -9.727 1.00 86.75 68 GLY A CA 1
ATOM 518 C C . GLY A 1 68 ? 10.681 4.325 -10.810 1.00 86.75 68 GLY A C 1
ATOM 519 O O . GLY A 1 68 ? 10.695 4.653 -11.997 1.00 86.75 68 GLY A O 1
ATOM 520 N N . LYS A 1 69 ? 10.507 3.050 -10.428 1.00 86.00 69 LYS A N 1
ATOM 521 C CA . LYS A 1 69 ? 10.219 1.954 -11.373 1.00 86.00 69 LYS A CA 1
ATOM 522 C C . LYS A 1 69 ? 8.845 2.091 -12.026 1.00 86.00 69 LYS A C 1
ATOM 524 O O . LYS A 1 69 ? 8.735 1.853 -13.22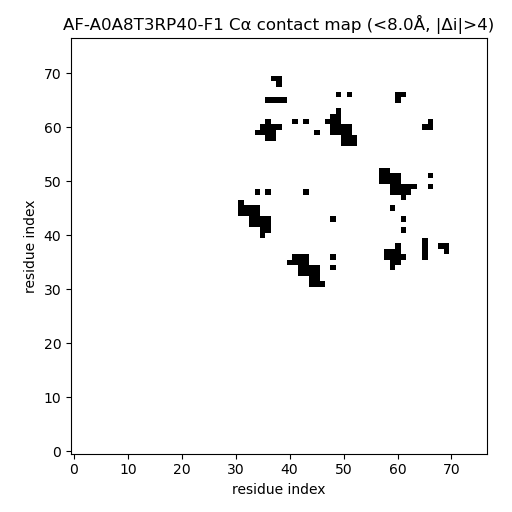7 1.00 86.00 69 LYS A O 1
ATOM 529 N N . GLY A 1 70 ? 7.822 2.474 -11.262 1.00 81.50 70 GLY A N 1
ATOM 530 C CA . GLY A 1 70 ? 6.470 2.708 -11.774 1.00 81.50 70 GLY A CA 1
ATOM 531 C C . GLY A 1 70 ? 6.425 3.840 -12.801 1.00 81.50 70 GLY A C 1
ATOM 532 O O . GLY A 1 70 ? 5.883 3.665 -13.892 1.00 81.50 70 GLY A O 1
ATOM 533 N N . GLU A 1 71 ? 7.077 4.961 -12.496 1.00 78.81 71 GLU A N 1
ATOM 534 C CA . GLU A 1 71 ? 7.162 6.119 -13.394 1.00 78.81 71 GLU A CA 1
ATOM 535 C C . GLU A 1 71 ? 7.948 5.797 -14.682 1.00 78.81 71 GLU A C 1
ATOM 537 O O . GLU A 1 71 ? 7.504 6.119 -15.786 1.00 78.81 71 GLU A O 1
ATOM 542 N N . HIS A 1 72 ? 9.077 5.078 -14.584 1.00 70.56 72 HIS A N 1
ATOM 543 C CA . HIS A 1 72 ? 9.827 4.631 -15.770 1.00 70.56 72 HIS A CA 1
ATOM 544 C C . HIS A 1 72 ? 9.036 3.645 -16.640 1.00 70.56 72 HIS A C 1
ATOM 546 O O . HIS A 1 72 ? 9.124 3.702 -17.870 1.00 70.56 72 HIS A O 1
ATOM 552 N N . ALA A 1 73 ? 8.260 2.749 -16.022 1.00 64.56 73 ALA A N 1
ATOM 553 C CA . ALA A 1 73 ? 7.406 1.811 -16.743 1.00 64.56 73 ALA A CA 1
ATOM 554 C C . ALA A 1 73 ? 6.281 2.528 -17.510 1.00 64.56 73 ALA A C 1
ATOM 556 O O . ALA A 1 73 ? 5.929 2.092 -18.606 1.00 64.56 73 ALA A O 1
ATOM 557 N N . ARG A 1 74 ? 5.751 3.640 -16.977 1.00 61.25 74 ARG A N 1
ATOM 558 C CA . ARG A 1 74 ? 4.758 4.485 -17.663 1.00 61.25 74 ARG A CA 1
ATOM 559 C C . ARG A 1 74 ? 5.353 5.299 -18.812 1.00 61.25 74 ARG A C 1
ATOM 561 O O . ARG A 1 74 ? 4.701 5.437 -19.837 1.00 61.25 74 ARG A O 1
ATOM 568 N N . SER A 1 75 ? 6.589 5.777 -18.675 1.00 58.41 75 SER A N 1
ATOM 569 C CA . SER A 1 75 ? 7.277 6.557 -19.719 1.00 58.41 75 SER A CA 1
ATOM 570 C C . SER A 1 75 ? 7.733 5.715 -20.929 1.00 58.41 75 SER A C 1
ATOM 572 O O . SER A 1 75 ? 8.098 6.258 -21.967 1.00 58.41 75 SER A O 1
ATOM 574 N N . SER A 1 76 ? 7.716 4.380 -20.813 1.00 57.50 76 SER A N 1
ATOM 575 C CA . SER A 1 76 ? 8.182 3.452 -21.860 1.00 57.50 76 SER A CA 1
ATOM 576 C C . SER A 1 76 ? 7.057 2.813 -22.696 1.00 57.50 76 SER A C 1
ATOM 578 O O . SER A 1 76 ? 7.329 1.862 -23.432 1.00 57.50 76 SER A O 1
ATOM 580 N N . ARG A 1 77 ? 5.807 3.278 -22.566 1.00 52.91 77 ARG 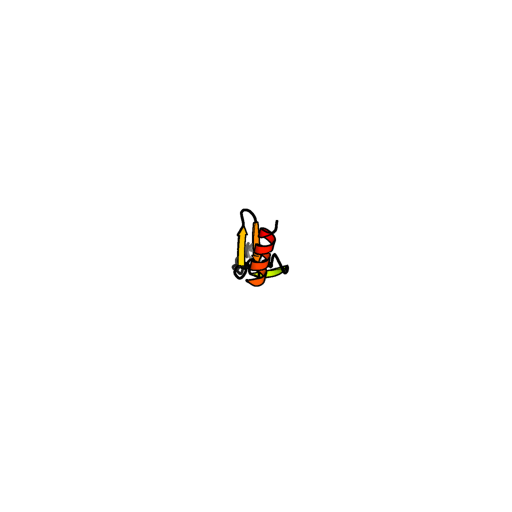A N 1
ATOM 581 C CA . ARG A 1 77 ? 4.664 2.858 -23.400 1.00 52.91 77 ARG A CA 1
ATOM 582 C C . ARG A 1 77 ? 4.315 3.924 -24.425 1.00 52.91 77 ARG A C 1
ATOM 584 O O . ARG A 1 77 ? 3.947 3.514 -25.546 1.00 52.91 77 ARG A O 1
#

Foldseek 3Di:
DDDDDDDDDDDDPPPDPVPPPPPDPPPDPPPQDWDAAPQPRDIDGPVQWDWDDDPPDTGTHNDPVSVVVVVVVVVVD